Protein AF-A0A8H8IWX0-F1 (afdb_monomer_lite)

Foldseek 3Di:
DDKDWDAQVNQVVQVVVPGDLQLDHRDPDTDIADADDDDDDDPVCVVVVVVVVVVVVVVVQVVCVVVVNDQLADDQVRDDPPDPHSPSSDDVSLVVLVVVCCVPVVVCCCVPVPPDGDDSDD

Sequence (122 aa):
MAFQPISNSMIRASEAKGGNVLGLEPNQDPLIIVNYQFSWLLPLDDDKVRSTVDRLIEKSVDLARSRGKLVDYMYLNYAHTGQAVIEGYGSDQVAFLKSVKAKYDPEGVFRSLVKGGFKVPA

pLDDT: mean 94.42, std 3.16, range [78.81, 98.12]

Structure (mmCIF, N/CA/C/O backbone):
data_AF-A0A8H8IWX0-F1
#
_entry.id   AF-A0A8H8IWX0-F1
#
loop_
_atom_site.group_PDB
_atom_site.id
_atom_site.type_symbol
_atom_site.label_atom_id
_atom_site.label_alt_id
_atom_site.label_comp_id
_atom_site.label_asym_id
_atom_site.label_entity_id
_atom_site.label_seq_id
_atom_site.pdbx_PDB_ins_code
_atom_site.Cartn_x
_atom_site.Cartn_y
_atom_site.Cartn_z
_atom_site.occupancy
_atom_site.B_iso_or_equiv
_atom_site.auth_seq_id
_atom_site.auth_comp_id
_atom_site.auth_asym_id
_atom_site.auth_atom_id
_atom_site.pdbx_PDB_model_num
ATOM 1 N N . MET A 1 1 ? 16.903 -5.082 -0.274 1.00 88.81 1 MET A N 1
ATOM 2 C CA . MET A 1 1 ? 15.674 -5.481 0.448 1.00 88.81 1 MET A CA 1
ATOM 3 C C . MET A 1 1 ? 15.659 -4.770 1.786 1.00 88.81 1 MET A C 1
ATOM 5 O O . MET A 1 1 ? 16.712 -4.682 2.405 1.00 88.81 1 MET A O 1
ATOM 9 N N . ALA A 1 2 ? 14.506 -4.261 2.208 1.00 94.06 2 ALA A N 1
ATOM 10 C CA . ALA A 1 2 ? 14.320 -3.630 3.509 1.00 94.06 2 ALA A CA 1
ATOM 11 C C . ALA A 1 2 ? 13.139 -4.273 4.243 1.00 94.06 2 ALA A C 1
ATOM 13 O O . ALA A 1 2 ? 12.141 -4.632 3.618 1.00 94.06 2 ALA A O 1
ATOM 14 N N . PHE A 1 3 ? 13.265 -4.398 5.562 1.00 95.31 3 PHE A N 1
ATOM 15 C CA . PHE A 1 3 ? 12.218 -4.889 6.450 1.00 95.31 3 PHE A CA 1
ATOM 16 C C . PHE A 1 3 ? 11.792 -3.752 7.365 1.00 95.31 3 PHE A C 1
ATOM 18 O O . PHE A 1 3 ? 12.627 -3.179 8.063 1.00 95.31 3 PHE A O 1
ATOM 25 N N . GLN A 1 4 ? 10.506 -3.423 7.357 1.00 96.19 4 GLN A N 1
ATOM 26 C CA . GLN A 1 4 ? 9.963 -2.346 8.174 1.00 96.19 4 GLN A CA 1
ATOM 27 C C . GLN A 1 4 ? 8.868 -2.906 9.087 1.00 96.19 4 GLN A C 1
ATOM 29 O O . GLN A 1 4 ? 7.771 -3.203 8.606 1.00 96.19 4 GLN A O 1
ATOM 34 N N . PRO A 1 5 ? 9.151 -3.089 10.387 1.00 95.69 5 PRO A N 1
ATOM 35 C CA . PRO A 1 5 ? 8.167 -3.612 11.319 1.00 95.69 5 PRO A CA 1
ATOM 36 C C . PRO A 1 5 ? 7.073 -2.577 11.606 1.00 95.69 5 PRO A C 1
ATOM 38 O O . PRO A 1 5 ? 7.349 -1.388 11.765 1.00 95.69 5 PRO A O 1
ATOM 41 N N . ILE A 1 6 ? 5.840 -3.057 11.737 1.00 96.19 6 ILE A N 1
ATOM 42 C CA . ILE A 1 6 ? 4.714 -2.342 12.335 1.00 96.19 6 ILE A CA 1
ATOM 43 C C . ILE A 1 6 ? 4.355 -3.106 13.605 1.00 96.19 6 ILE A C 1
ATOM 45 O O . ILE A 1 6 ? 3.819 -4.216 13.560 1.00 96.19 6 ILE A O 1
ATOM 49 N N . SER A 1 7 ? 4.693 -2.532 14.757 1.00 96.69 7 SER A N 1
ATOM 50 C CA . SER A 1 7 ? 4.396 -3.163 16.038 1.00 96.69 7 SER A CA 1
ATOM 51 C C . SER A 1 7 ? 2.930 -2.968 16.424 1.00 96.69 7 SER A C 1
ATOM 53 O O . SER A 1 7 ? 2.312 -1.942 16.137 1.00 96.69 7 SER A O 1
ATOM 55 N N . ASN A 1 8 ? 2.398 -3.899 17.213 1.00 96.19 8 ASN A N 1
ATOM 56 C CA . ASN A 1 8 ? 1.073 -3.742 17.816 1.00 96.19 8 ASN A CA 1
ATOM 57 C C . ASN A 1 8 ? 0.959 -2.486 18.699 1.00 96.19 8 ASN A C 1
ATOM 59 O O . ASN A 1 8 ? -0.129 -1.942 18.863 1.00 96.19 8 ASN A O 1
ATOM 63 N N . SER A 1 9 ? 2.067 -2.003 19.276 1.00 96.56 9 SER A N 1
ATOM 64 C CA . SER A 1 9 ? 2.069 -0.743 20.028 1.00 96.56 9 SER A CA 1
ATOM 65 C C . SER A 1 9 ? 1.829 0.476 19.135 1.00 96.56 9 SER A C 1
ATOM 67 O O . SER A 1 9 ? 1.131 1.388 19.566 1.00 96.56 9 SER A O 1
ATOM 69 N N . MET A 1 10 ? 2.341 0.483 17.898 1.00 96.25 10 MET A N 1
ATOM 70 C CA . MET A 1 10 ? 2.057 1.545 16.926 1.00 96.25 10 MET A CA 1
ATOM 71 C C . MET A 1 10 ? 0.576 1.549 16.537 1.00 96.25 10 MET A C 1
ATOM 73 O O . MET A 1 10 ? -0.043 2.611 16.530 1.00 96.25 10 MET A O 1
ATOM 77 N N . ILE A 1 11 ? -0.003 0.368 16.280 1.00 96.25 11 ILE A N 1
ATOM 78 C CA . ILE A 1 11 ? -1.420 0.237 15.904 1.00 96.25 11 ILE A CA 1
ATOM 79 C C . ILE A 1 11 ? -2.324 0.714 17.049 1.00 96.25 11 ILE A C 1
ATOM 81 O O . ILE A 1 11 ? -3.134 1.616 16.847 1.00 96.25 11 ILE A O 1
ATOM 85 N N . ARG A 1 12 ? -2.105 0.221 18.277 1.00 95.94 12 ARG A N 1
ATOM 86 C CA . ARG A 1 12 ? -2.864 0.656 19.465 1.00 95.94 12 ARG A CA 1
ATOM 87 C C . ARG A 1 12 ? -2.752 2.156 19.735 1.00 95.94 12 ARG A C 1
ATOM 89 O O . ARG A 1 12 ? -3.721 2.797 20.131 1.00 95.94 12 ARG A O 1
ATOM 96 N N . ALA A 1 13 ? -1.572 2.739 19.517 1.00 96.56 13 ALA A N 1
ATOM 97 C CA . ALA A 1 13 ? -1.392 4.181 19.657 1.00 96.56 13 ALA A CA 1
ATOM 98 C C . ALA A 1 13 ? -2.195 4.976 18.609 1.00 96.56 13 ALA A C 1
ATOM 100 O O . ALA A 1 13 ? -2.627 6.089 18.905 1.00 96.56 13 ALA A O 1
ATOM 101 N N . SER A 1 14 ? -2.403 4.419 17.410 1.00 95.31 14 SER A N 1
ATOM 102 C CA . SER A 1 14 ? -3.271 5.005 16.382 1.00 95.31 14 SER A CA 1
ATOM 103 C C . SER A 1 14 ? -4.747 4.900 16.764 1.00 95.31 14 SER A C 1
ATOM 105 O O . SER A 1 14 ? -5.473 5.884 16.658 1.00 95.31 14 SER A O 1
ATOM 107 N N . GLU A 1 15 ? -5.190 3.745 17.269 1.00 93.50 15 GLU A N 1
ATOM 108 C CA . GLU A 1 15 ? -6.566 3.536 17.754 1.00 93.50 15 GLU A CA 1
ATOM 109 C C . GLU A 1 15 ? -6.953 4.562 18.819 1.00 93.50 15 GLU A C 1
ATOM 111 O O . GLU A 1 15 ? -7.970 5.242 18.685 1.00 93.50 15 GLU A O 1
ATOM 116 N N . ALA A 1 16 ? -6.079 4.779 19.807 1.00 94.50 16 ALA A N 1
ATOM 117 C CA . ALA A 1 16 ? -6.279 5.779 20.856 1.00 94.50 16 ALA A CA 1
ATOM 118 C C . ALA A 1 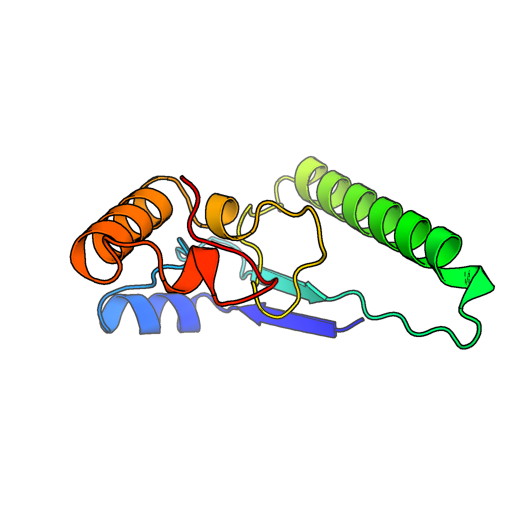16 ? -6.366 7.232 20.337 1.00 94.50 16 ALA A C 1
ATOM 120 O O . ALA A 1 16 ? -6.758 8.128 21.083 1.00 94.50 16 ALA A O 1
ATOM 121 N N . LYS A 1 17 ? -5.996 7.483 19.074 1.00 95.25 17 LYS A N 1
ATOM 122 C CA . LYS A 1 17 ? -6.001 8.800 18.418 1.00 95.25 17 LYS A CA 1
ATOM 123 C C . LYS A 1 17 ? -7.028 8.911 17.284 1.00 95.25 17 LYS A C 1
ATOM 125 O O . LYS A 1 17 ? -6.929 9.826 16.471 1.00 95.25 17 LYS A O 1
ATOM 130 N N . GLY A 1 18 ? -8.014 8.013 17.240 1.00 92.88 18 GLY A N 1
ATOM 131 C CA . GLY A 1 18 ? -9.091 8.038 16.244 1.00 92.88 18 GLY A CA 1
ATOM 132 C C . GLY A 1 18 ? -8.980 6.972 15.153 1.00 92.88 18 GLY A C 1
ATOM 133 O O . GLY A 1 18 ? -9.684 7.066 14.151 1.00 92.88 18 GLY A O 1
ATOM 134 N N . GLY A 1 19 ? -8.127 5.960 15.335 1.00 92.81 19 GLY A N 1
ATOM 135 C CA . GLY A 1 19 ? -8.012 4.825 14.417 1.00 92.81 19 GLY A CA 1
ATOM 136 C C . GLY A 1 19 ? -6.974 5.024 13.316 1.00 92.81 19 GLY A C 1
ATOM 137 O O . GLY A 1 19 ? -6.089 5.877 13.402 1.00 92.81 19 GLY A O 1
ATOM 138 N N . ASN A 1 20 ? -7.046 4.180 12.286 1.00 94.38 20 ASN A N 1
ATOM 139 C CA . ASN A 1 20 ? -6.212 4.263 11.088 1.00 94.38 20 ASN A CA 1
ATOM 140 C C . ASN A 1 20 ? -7.028 3.864 9.854 1.00 94.38 20 ASN A C 1
ATOM 142 O O . ASN A 1 20 ? -7.795 2.915 9.918 1.00 94.38 20 ASN A O 1
ATOM 146 N N . VAL A 1 21 ? -6.822 4.533 8.718 1.00 95.50 21 VAL A N 1
ATOM 147 C CA . VAL A 1 21 ? -7.510 4.217 7.445 1.00 95.50 21 VAL A CA 1
ATOM 148 C C . VAL A 1 21 ? -6.889 3.025 6.699 1.00 95.50 21 VAL A C 1
ATOM 150 O O . VAL A 1 21 ? -7.281 2.707 5.584 1.00 95.50 21 VAL A O 1
ATOM 153 N N . LEU A 1 22 ? -5.878 2.390 7.293 1.00 95.56 22 LEU A N 1
ATOM 154 C CA . LEU A 1 22 ? -5.086 1.332 6.666 1.00 95.56 22 LEU A CA 1
ATOM 155 C C . LEU A 1 22 ? -5.686 -0.064 6.898 1.00 95.56 22 LEU A C 1
ATOM 157 O O . LEU A 1 22 ? -5.180 -1.032 6.341 1.00 95.56 22 LEU A O 1
ATOM 161 N N . GLY A 1 23 ? -6.728 -0.162 7.733 1.00 93.94 23 GLY A N 1
ATOM 162 C CA . GLY A 1 23 ? -7.382 -1.428 8.088 1.00 93.94 23 GLY A CA 1
ATOM 163 C C . GLY A 1 23 ? -6.546 -2.296 9.020 1.00 93.94 23 GLY A C 1
ATOM 164 O O . GLY A 1 23 ? -6.749 -3.502 9.094 1.00 93.94 23 GLY A O 1
ATOM 165 N N . LEU A 1 24 ? -5.558 -1.699 9.690 1.00 95.00 24 LEU A N 1
ATOM 166 C CA . LEU A 1 24 ? -4.660 -2.423 10.572 1.00 95.00 24 LEU A CA 1
ATOM 167 C C . LEU A 1 24 ? -5.265 -2.538 11.964 1.00 95.00 24 LEU A C 1
ATOM 169 O O . LEU A 1 24 ? -5.582 -1.527 12.589 1.00 95.00 24 LEU A O 1
ATOM 173 N N . GLU A 1 25 ? -5.315 -3.763 12.465 1.00 93.44 25 GLU A N 1
ATOM 174 C CA . GLU A 1 25 ? -5.728 -4.092 13.824 1.00 93.44 25 GLU A CA 1
ATOM 175 C C . GLU A 1 25 ? -4.594 -4.852 14.534 1.00 93.44 25 GLU A C 1
ATOM 177 O O . GLU A 1 25 ? -3.803 -5.542 13.875 1.00 93.44 25 GLU A O 1
ATOM 182 N N . PRO A 1 26 ? -4.452 -4.733 15.867 1.00 92.25 26 PRO A N 1
ATOM 183 C CA . PRO A 1 26 ? -3.468 -5.506 16.610 1.00 92.25 26 PRO A CA 1
ATOM 184 C C . PRO A 1 26 ? -3.721 -7.010 16.450 1.00 92.25 26 PRO A C 1
ATOM 186 O O . PRO A 1 26 ? -4.824 -7.488 16.695 1.00 92.25 26 PRO A O 1
ATOM 189 N N . ASN A 1 27 ? -2.683 -7.772 16.107 1.00 88.06 27 ASN A N 1
ATOM 190 C CA . ASN A 1 27 ? -2.769 -9.226 15.932 1.00 88.06 27 ASN A CA 1
ATOM 191 C C . ASN A 1 27 ? -1.837 -9.957 16.919 1.00 88.06 27 ASN A C 1
ATOM 193 O O . ASN A 1 27 ? -1.101 -9.316 17.671 1.00 88.06 27 ASN A O 1
ATOM 197 N N . GLN A 1 28 ? -1.857 -11.292 16.953 1.00 88.31 28 GLN A N 1
ATOM 198 C CA . GLN A 1 28 ? -0.948 -12.091 17.787 1.00 88.31 28 GLN A CA 1
ATOM 199 C C . GLN A 1 28 ? 0.520 -11.781 17.466 1.00 88.31 28 GLN A C 1
ATOM 201 O O . GLN A 1 28 ? 1.311 -11.526 18.373 1.00 88.31 28 GLN A O 1
ATOM 206 N N . ASP A 1 29 ? 0.849 -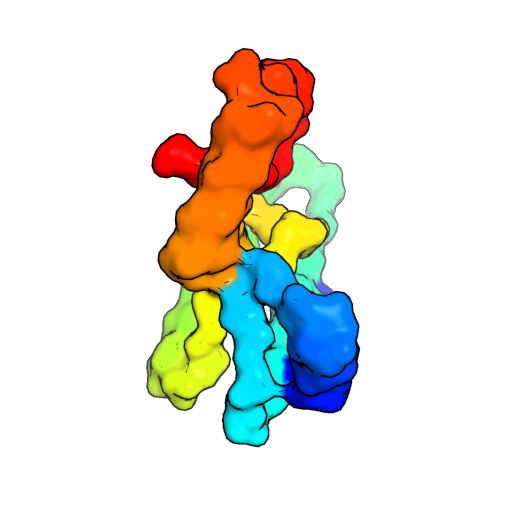11.717 16.175 1.00 91.00 29 ASP A N 1
ATOM 207 C CA . ASP A 1 29 ? 2.182 -11.376 15.683 1.00 91.00 29 ASP A CA 1
ATOM 208 C C . ASP A 1 29 ? 2.225 -9.935 15.141 1.00 91.00 29 ASP A C 1
ATOM 210 O O . ASP A 1 29 ? 1.244 -9.474 14.548 1.00 91.00 29 ASP A O 1
ATOM 214 N N . PRO A 1 30 ? 3.350 -9.209 15.298 1.00 93.94 30 PRO A N 1
ATOM 215 C CA . PRO A 1 30 ? 3.550 -7.929 14.625 1.00 93.94 30 PRO A CA 1
ATOM 216 C C . PRO A 1 30 ? 3.678 -8.115 13.106 1.00 93.94 30 PRO A C 1
ATOM 218 O O . PRO A 1 30 ? 4.088 -9.171 12.622 1.00 93.94 30 PRO A O 1
ATOM 221 N N . LEU A 1 31 ? 3.397 -7.054 12.349 1.00 95.44 31 LEU A N 1
ATOM 222 C CA . LEU A 1 31 ? 3.548 -7.066 10.895 1.00 95.44 31 LEU A CA 1
ATOM 223 C C . LEU A 1 31 ? 4.946 -6.607 10.488 1.00 95.44 31 LEU A C 1
ATOM 225 O O . LEU A 1 31 ? 5.576 -5.792 11.165 1.00 95.44 31 LEU A O 1
ATOM 229 N N . ILE A 1 32 ? 5.416 -7.086 9.341 1.00 95.50 32 ILE A N 1
ATOM 230 C CA . ILE A 1 32 ? 6.640 -6.601 8.706 1.00 95.50 32 ILE A CA 1
ATOM 231 C C . ILE A 1 32 ? 6.327 -6.315 7.244 1.00 95.50 32 ILE A C 1
ATOM 233 O O . ILE A 1 32 ? 5.961 -7.214 6.492 1.00 95.5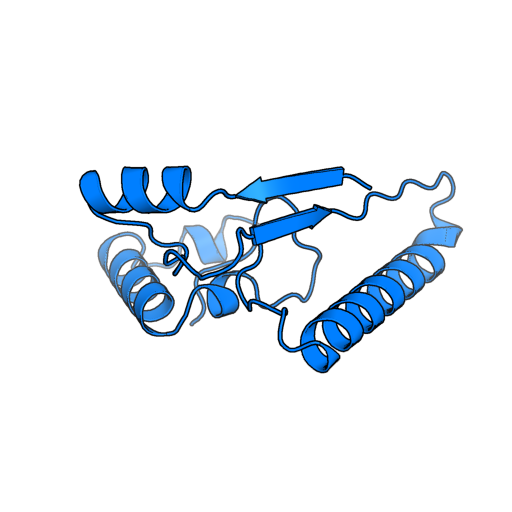0 32 ILE A O 1
ATOM 237 N N . ILE A 1 33 ? 6.519 -5.065 6.829 1.00 95.69 33 ILE A N 1
ATOM 238 C CA . ILE A 1 33 ? 6.540 -4.713 5.413 1.00 95.69 33 ILE A CA 1
ATOM 239 C C . ILE A 1 33 ? 7.874 -5.192 4.841 1.00 95.69 33 ILE A C 1
ATOM 241 O O . ILE A 1 33 ? 8.942 -4.801 5.325 1.00 95.69 33 ILE A O 1
ATOM 245 N N . VAL A 1 34 ? 7.812 -6.010 3.793 1.00 95.75 34 VAL A N 1
ATOM 246 C CA . VAL A 1 34 ? 8.984 -6.458 3.036 1.00 95.75 34 VAL A CA 1
ATOM 247 C C . VAL A 1 34 ? 9.059 -5.655 1.744 1.00 95.75 34 VAL A C 1
ATOM 249 O O . VAL A 1 34 ? 8.192 -5.767 0.883 1.00 95.75 34 VAL A O 1
ATOM 252 N N . ASN A 1 35 ? 10.095 -4.831 1.611 1.00 95.25 35 ASN A N 1
ATOM 253 C CA . ASN A 1 35 ? 10.336 -4.030 0.416 1.00 95.25 35 ASN A CA 1
ATOM 254 C C . ASN A 1 35 ? 11.491 -4.629 -0.397 1.00 95.25 35 ASN A C 1
ATOM 256 O O . ASN A 1 35 ? 12.654 -4.617 0.035 1.00 95.25 35 ASN A O 1
ATOM 260 N N . TYR A 1 36 ? 11.177 -5.132 -1.589 1.00 93.62 36 TYR A N 1
ATOM 261 C CA . TYR A 1 36 ? 12.174 -5.587 -2.547 1.00 93.62 36 TYR A CA 1
ATOM 262 C C . TYR A 1 36 ? 12.620 -4.426 -3.436 1.00 93.62 36 TYR A C 1
ATOM 264 O O . TYR A 1 36 ? 11.845 -3.873 -4.206 1.00 93.62 36 TYR A O 1
ATOM 272 N N . GLN A 1 37 ? 13.898 -4.072 -3.327 1.00 91.38 37 GLN A N 1
ATOM 273 C CA . GLN A 1 37 ? 14.499 -2.963 -4.062 1.00 91.38 37 GLN A CA 1
ATOM 274 C C . GLN A 1 37 ? 15.478 -3.525 -5.082 1.00 91.38 37 GLN A C 1
ATOM 276 O O . GLN A 1 37 ? 16.335 -4.336 -4.720 1.00 91.38 37 GLN A O 1
ATOM 281 N N . PHE A 1 38 ? 15.354 -3.067 -6.324 1.00 91.56 38 PHE A N 1
ATOM 282 C CA . PHE A 1 38 ? 16.192 -3.479 -7.441 1.00 91.56 38 PHE A CA 1
ATOM 283 C C . PHE A 1 38 ? 16.626 -2.255 -8.228 1.00 91.56 38 PHE A C 1
ATOM 285 O O . PHE A 1 38 ? 15.859 -1.310 -8.400 1.00 91.56 38 PHE A O 1
ATOM 292 N N . SER A 1 39 ? 17.852 -2.301 -8.726 1.00 94.12 39 SER A N 1
ATOM 293 C CA . SER A 1 39 ? 18.386 -1.341 -9.678 1.00 94.12 39 SER A CA 1
ATOM 294 C C . SER A 1 39 ? 19.138 -2.103 -10.760 1.00 94.12 39 SER A C 1
ATOM 296 O O . SER A 1 39 ? 19.729 -3.155 -10.509 1.00 94.12 39 SER A O 1
ATOM 298 N N . TRP A 1 40 ? 19.077 -1.589 -11.980 1.00 96.44 40 TRP A N 1
ATOM 299 C CA . TRP A 1 40 ? 19.787 -2.126 -13.131 1.00 96.44 40 TRP A CA 1
ATOM 300 C C . TRP A 1 40 ? 20.213 -0.969 -14.031 1.00 96.44 40 TRP A C 1
ATOM 302 O O . TRP A 1 40 ? 19.650 0.123 -13.963 1.00 96.44 40 TRP A O 1
ATOM 312 N N . LEU A 1 41 ? 21.266 -1.192 -14.815 1.00 97.88 41 LEU A N 1
ATOM 313 C CA . LEU A 1 41 ? 21.920 -0.126 -15.573 1.00 97.88 41 LEU A CA 1
ATOM 314 C C . LEU A 1 41 ? 21.328 0.054 -16.972 1.00 97.88 41 LEU A C 1
ATOM 316 O O . LEU A 1 41 ? 21.220 1.177 -17.457 1.00 97.88 41 LEU A O 1
ATOM 320 N N . LEU A 1 42 ? 21.003 -1.051 -17.643 1.00 97.94 42 LEU A N 1
ATOM 321 C CA . LEU A 1 42 ? 20.661 -1.046 -19.059 1.00 97.94 42 LEU A CA 1
ATOM 322 C C . LEU A 1 42 ? 19.141 -1.070 -19.243 1.00 97.94 42 LEU A C 1
ATOM 324 O O . LEU A 1 42 ? 18.509 -2.019 -18.787 1.00 97.94 42 LEU A O 1
ATOM 328 N N . PRO A 1 43 ? 18.547 -0.122 -19.989 1.00 97.06 43 PRO A N 1
ATOM 329 C CA . PRO A 1 43 ? 17.113 -0.152 -20.293 1.00 97.06 43 PRO A CA 1
ATOM 330 C C . PRO A 1 43 ? 16.654 -1.437 -20.998 1.00 97.06 43 PRO A C 1
ATOM 332 O O . PRO A 1 43 ? 15.495 -1.821 -20.904 1.00 97.06 43 PRO A O 1
ATOM 335 N N . LEU A 1 44 ? 17.566 -2.131 -21.691 1.00 97.81 44 LEU A N 1
ATOM 336 C CA . LEU A 1 44 ? 17.285 -3.414 -22.343 1.00 97.81 44 LEU A CA 1
ATOM 337 C C . LEU A 1 44 ? 16.897 -4.523 -21.343 1.00 97.81 44 LEU A C 1
ATOM 339 O O . LEU A 1 44 ? 16.263 -5.500 -21.731 1.00 97.81 44 LEU A O 1
ATOM 343 N N . ASP A 1 45 ? 17.255 -4.375 -20.065 1.00 97.94 45 ASP A N 1
ATOM 344 C CA . ASP A 1 45 ? 16.939 -5.348 -19.017 1.00 97.94 45 ASP A CA 1
ATOM 345 C C . ASP A 1 45 ? 15.589 -5.088 -18.327 1.00 97.94 45 ASP A C 1
ATOM 347 O O . ASP A 1 45 ? 15.178 -5.899 -17.496 1.00 97.94 45 ASP A O 1
ATOM 351 N N . ASP A 1 46 ? 14.880 -4.007 -18.669 1.00 95.44 46 ASP A N 1
ATOM 352 C CA . ASP A 1 46 ? 13.633 -3.579 -18.020 1.00 95.44 46 ASP A CA 1
ATOM 353 C C . ASP A 1 46 ? 12.624 -4.723 -17.837 1.00 95.44 46 ASP A C 1
ATOM 355 O O . ASP A 1 46 ? 12.195 -5.013 -16.717 1.00 95.44 46 ASP A O 1
ATOM 359 N N . ASP A 1 47 ? 12.271 -5.411 -18.922 1.00 96.25 47 ASP A N 1
ATOM 360 C CA . ASP A 1 47 ? 11.253 -6.468 -18.897 1.00 96.25 47 ASP A CA 1
ATOM 361 C C . ASP A 1 47 ? 11.732 -7.707 -18.136 1.00 96.25 47 ASP A C 1
ATOM 363 O O . ASP A 1 47 ? 10.974 -8.356 -17.404 1.00 96.25 47 ASP A O 1
ATOM 367 N N . LYS A 1 48 ? 13.026 -8.023 -18.252 1.00 96.94 48 LYS A N 1
ATOM 368 C CA . LYS A 1 48 ? 13.644 -9.138 -17.533 1.00 96.94 48 LYS A CA 1
ATOM 369 C C . LYS A 1 48 ? 13.658 -8.879 -16.031 1.00 96.94 48 LYS A C 1
ATOM 371 O O . LYS A 1 48 ? 13.377 -9.795 -15.253 1.00 96.94 48 LYS A O 1
ATOM 376 N N . VAL A 1 49 ? 13.986 -7.659 -15.611 1.00 96.06 49 VAL A N 1
ATOM 377 C CA . VAL A 1 49 ? 13.997 -7.302 -14.194 1.00 96.06 49 VAL A CA 1
ATOM 378 C C . VAL A 1 49 ? 12.571 -7.269 -13.660 1.00 96.06 49 VAL A C 1
ATOM 380 O O . VAL A 1 49 ? 12.305 -8.001 -12.711 1.00 96.06 49 VAL A O 1
ATOM 383 N N . ARG A 1 50 ? 11.638 -6.545 -14.297 1.00 93.06 50 ARG A N 1
ATOM 384 C CA . ARG A 1 50 ? 10.225 -6.475 -13.865 1.00 93.06 50 ARG A CA 1
ATOM 385 C C . ARG A 1 50 ? 9.604 -7.864 -13.690 1.00 93.06 50 ARG A C 1
ATOM 387 O O . ARG A 1 50 ? 9.189 -8.206 -12.589 1.00 93.06 50 ARG A O 1
ATOM 394 N N . SER A 1 51 ? 9.694 -8.728 -14.705 1.00 95.00 51 SER A N 1
ATOM 395 C CA . SER A 1 51 ? 9.164 -10.103 -14.623 1.00 95.00 51 SER A CA 1
ATOM 396 C C . SER A 1 51 ? 9.844 -10.971 -13.554 1.00 95.00 51 SER A C 1
ATOM 398 O O . SER A 1 51 ? 9.271 -11.935 -13.044 1.00 95.00 51 SER A O 1
ATOM 400 N N . THR A 1 52 ? 11.093 -10.674 -13.194 1.00 95.25 52 THR A N 1
ATOM 401 C CA . THR A 1 52 ? 11.783 -11.365 -12.097 1.00 95.25 52 THR A CA 1
ATOM 402 C C . THR A 1 52 ? 11.302 -10.870 -10.738 1.00 95.25 52 THR A C 1
ATOM 404 O O . THR A 1 52 ? 11.099 -11.690 -9.842 1.00 95.25 52 THR A O 1
ATOM 407 N N . VAL A 1 53 ? 11.074 -9.563 -10.598 1.00 93.56 53 VAL A N 1
ATOM 408 C CA . VAL A 1 53 ? 10.501 -8.960 -9.391 1.00 93.56 53 VAL A CA 1
ATOM 409 C C . VAL A 1 53 ? 9.079 -9.461 -9.155 1.00 93.56 53 VAL A C 1
ATOM 411 O O . VAL A 1 53 ? 8.787 -9.899 -8.045 1.00 93.56 53 VAL A O 1
ATOM 414 N N . ASP A 1 54 ? 8.240 -9.499 -10.189 1.00 92.94 54 ASP A N 1
ATOM 415 C CA . ASP A 1 54 ? 6.859 -9.983 -10.085 1.00 92.94 54 ASP A CA 1
ATOM 416 C C . ASP A 1 54 ? 6.812 -11.428 -9.575 1.00 92.94 54 ASP A C 1
ATOM 418 O O . ASP A 1 54 ? 6.142 -11.721 -8.585 1.00 92.94 54 ASP A O 1
ATOM 422 N N . ARG A 1 55 ? 7.623 -12.319 -10.162 1.00 95.69 55 ARG A N 1
ATOM 423 C CA . ARG A 1 55 ? 7.734 -13.720 -9.715 1.00 95.69 55 ARG A CA 1
ATOM 424 C C . ARG A 1 55 ? 8.255 -13.850 -8.286 1.00 95.69 55 ARG A C 1
ATOM 426 O O . ARG A 1 55 ? 7.884 -14.786 -7.579 1.00 95.69 55 ARG A O 1
ATOM 433 N N . LEU A 1 56 ? 9.156 -12.966 -7.856 1.00 94.94 56 LEU A N 1
ATOM 434 C CA . LEU A 1 56 ? 9.646 -12.969 -6.479 1.00 94.94 56 LEU A CA 1
ATOM 435 C C . LEU A 1 56 ? 8.539 -12.558 -5.503 1.00 94.94 56 LEU A C 1
ATOM 437 O O . LEU A 1 56 ? 8.379 -13.208 -4.468 1.00 94.94 56 LEU A O 1
ATOM 441 N N . ILE A 1 57 ? 7.788 -11.502 -5.827 1.00 93.19 57 ILE A N 1
ATOM 442 C CA . ILE A 1 57 ? 6.663 -11.025 -5.018 1.00 93.19 57 ILE A CA 1
ATOM 443 C C . ILE A 1 57 ? 5.597 -12.118 -4.924 1.00 93.19 57 ILE A C 1
ATOM 445 O O . ILE A 1 57 ? 5.210 -12.472 -3.814 1.00 93.19 57 ILE A O 1
ATOM 449 N N . GLU A 1 58 ? 5.199 -12.711 -6.051 1.00 94.62 58 GLU A N 1
ATOM 450 C CA . GLU A 1 58 ? 4.221 -13.804 -6.113 1.00 94.62 58 GLU A CA 1
ATOM 451 C C . GLU A 1 58 ? 4.627 -14.976 -5.209 1.00 94.62 58 GLU A C 1
ATOM 453 O O . GLU A 1 58 ? 3.896 -15.341 -4.289 1.00 94.62 58 GLU A O 1
ATOM 458 N N . LYS A 1 59 ? 5.857 -15.486 -5.367 1.00 97.06 59 LYS A N 1
ATOM 459 C CA . LYS A 1 59 ? 6.374 -16.575 -4.524 1.00 97.06 59 LYS A CA 1
ATOM 460 C C . LYS A 1 59 ? 6.415 -16.216 -3.042 1.00 97.06 59 LYS A C 1
ATOM 462 O O . LYS A 1 59 ? 6.215 -17.086 -2.199 1.00 97.06 59 LYS A O 1
ATOM 467 N N . SER A 1 60 ? 6.700 -14.961 -2.711 1.00 95.19 60 SER A N 1
ATOM 468 C CA . SER A 1 60 ? 6.763 -14.500 -1.321 1.00 95.19 60 SER A CA 1
ATOM 469 C C . SER A 1 60 ? 5.367 -14.410 -0.702 1.00 95.19 60 SER A C 1
ATOM 471 O O . SER A 1 60 ? 5.178 -14.834 0.439 1.00 95.19 60 SER A O 1
ATOM 473 N N . VAL A 1 61 ? 4.384 -13.935 -1.471 1.00 94.25 61 VAL A N 1
ATOM 474 C CA . VAL A 1 61 ? 2.966 -13.899 -1.088 1.00 94.25 61 VAL A CA 1
ATOM 475 C C . VAL A 1 61 ? 2.423 -15.313 -0.892 1.00 94.25 61 VAL A C 1
ATOM 477 O O . VAL A 1 61 ? 1.833 -15.595 0.151 1.00 94.25 61 VAL A O 1
ATOM 480 N N . ASP A 1 62 ? 2.677 -16.230 -1.824 1.00 97.69 62 ASP A N 1
ATOM 481 C CA . ASP A 1 62 ? 2.249 -17.631 -1.715 1.00 97.69 62 ASP A CA 1
ATOM 482 C C . ASP A 1 62 ? 2.883 -18.333 -0.514 1.00 97.69 62 ASP A C 1
ATOM 484 O O . ASP A 1 62 ? 2.236 -19.094 0.213 1.00 97.69 62 ASP A O 1
ATOM 488 N N . LEU A 1 63 ? 4.153 -18.037 -0.249 1.00 97.56 63 LEU A N 1
ATOM 489 C CA . LEU A 1 63 ? 4.857 -18.571 0.902 1.00 97.56 63 LEU A CA 1
ATOM 490 C C . LEU A 1 63 ? 4.290 -18.034 2.226 1.00 97.56 63 LEU A C 1
ATOM 492 O O . LEU A 1 63 ? 4.133 -18.798 3.178 1.00 97.56 63 LEU A O 1
ATOM 496 N N . ALA A 1 64 ? 3.958 -16.745 2.304 1.00 95.88 64 ALA A N 1
ATOM 497 C CA . ALA A 1 64 ? 3.303 -16.171 3.477 1.00 95.88 64 ALA A CA 1
ATOM 498 C C . ALA A 1 64 ? 1.889 -16.745 3.667 1.00 95.88 64 ALA A C 1
ATOM 500 O O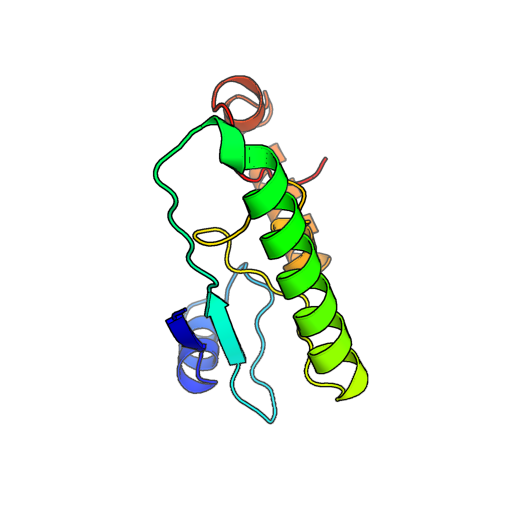 . ALA A 1 64 ? 1.507 -17.096 4.788 1.00 95.88 64 ALA A O 1
ATOM 501 N N . ARG A 1 65 ? 1.136 -16.912 2.570 1.00 97.19 65 ARG A N 1
ATOM 502 C CA . ARG A 1 65 ? -0.218 -17.480 2.569 1.00 97.19 65 ARG A CA 1
ATOM 503 C C . ARG A 1 65 ? -0.220 -18.931 3.032 1.00 97.19 65 ARG A C 1
ATOM 505 O O . ARG A 1 65 ? -0.988 -19.276 3.921 1.00 97.19 65 ARG A O 1
ATOM 512 N N . SER A 1 66 ? 0.678 -19.762 2.500 1.00 98.12 66 SER A N 1
ATOM 513 C CA . SER A 1 66 ? 0.794 -21.180 2.886 1.00 98.12 66 SER A CA 1
ATOM 514 C C . SER A 1 66 ? 1.172 -21.382 4.356 1.00 98.12 66 SER A C 1
ATOM 516 O O . SER A 1 66 ? 0.915 -22.444 4.917 1.00 98.12 66 SER A O 1
ATOM 518 N N . ARG A 1 67 ? 1.736 -20.357 5.007 1.00 96.75 67 ARG A N 1
ATOM 519 C CA . ARG A 1 67 ? 2.017 -20.349 6.450 1.00 96.75 67 ARG A CA 1
ATOM 520 C C . ARG A 1 67 ? 0.936 -19.680 7.298 1.00 96.75 67 ARG A C 1
ATOM 522 O O . ARG A 1 67 ? 1.112 -19.587 8.510 1.00 96.75 67 ARG A O 1
ATOM 529 N N . GLY A 1 68 ? -0.146 -19.190 6.692 1.00 95.50 68 GLY A N 1
ATOM 530 C CA . GLY A 1 68 ? -1.194 -18.448 7.398 1.00 95.50 68 GLY A CA 1
ATOM 531 C C . GLY A 1 68 ? -0.694 -17.139 8.018 1.00 95.50 68 GLY A C 1
ATOM 532 O O . GLY A 1 68 ? -1.178 -16.738 9.071 1.00 95.50 68 GLY A O 1
ATOM 533 N N . LYS A 1 69 ? 0.322 -16.508 7.410 1.00 94.81 69 LYS A N 1
ATOM 534 C CA . LYS A 1 69 ? 0.944 -15.257 7.886 1.00 94.81 69 LYS A CA 1
ATOM 535 C C . LYS A 1 69 ? 0.798 -14.091 6.906 1.00 94.81 69 LYS A C 1
ATOM 537 O O . LYS A 1 69 ? 1.325 -13.015 7.168 1.00 94.81 69 LYS A O 1
ATOM 542 N N . LEU A 1 70 ? 0.134 -14.302 5.769 1.00 94.25 70 LEU A N 1
ATOM 543 C CA . LEU A 1 70 ? -0.149 -13.226 4.824 1.00 94.25 70 LEU A CA 1
ATOM 544 C C . LEU A 1 70 ? -1.195 -12.278 5.418 1.00 94.25 70 LEU A C 1
ATOM 546 O O . LEU A 1 70 ? -2.210 -12.728 5.943 1.00 94.25 70 LEU A O 1
ATOM 550 N N . VAL A 1 71 ? -0.941 -10.980 5.289 1.00 93.75 71 VAL A N 1
ATOM 551 C CA . VAL A 1 71 ? -1.901 -9.910 5.565 1.00 93.75 71 VAL A CA 1
ATOM 552 C C . VAL A 1 71 ? -2.065 -9.109 4.282 1.00 93.75 71 VAL A C 1
ATOM 554 O O . VAL A 1 71 ? -1.069 -8.814 3.624 1.00 93.75 71 VAL A O 1
ATOM 557 N N . ASP A 1 72 ? -3.308 -8.784 3.928 1.00 92.69 72 ASP A N 1
ATOM 558 C CA . ASP A 1 72 ? -3.644 -8.161 2.638 1.00 92.69 72 ASP A CA 1
ATOM 559 C C . ASP A 1 72 ? -3.182 -6.698 2.532 1.00 92.69 72 ASP A C 1
ATOM 561 O O . ASP A 1 72 ? -3.045 -6.162 1.433 1.00 92.69 72 ASP A O 1
ATOM 565 N N . TYR A 1 73 ? -2.892 -6.056 3.668 1.00 94.81 73 TYR A N 1
ATOM 566 C CA . TYR A 1 73 ? -2.389 -4.688 3.713 1.00 94.81 73 TYR A CA 1
ATOM 567 C C . TYR A 1 73 ? -1.076 -4.527 2.937 1.00 94.81 73 TYR A C 1
ATOM 569 O O . TYR A 1 73 ? -0.079 -5.211 3.184 1.00 94.81 73 TYR A O 1
ATOM 577 N N . MET A 1 74 ? -1.043 -3.518 2.066 1.00 94.50 74 MET A N 1
ATOM 578 C CA . MET A 1 74 ? 0.126 -3.152 1.276 1.00 94.50 74 MET A CA 1
ATOM 579 C C . MET A 1 74 ? 0.499 -1.693 1.486 1.00 94.50 74 MET A C 1
ATOM 581 O O . MET A 1 74 ? -0.326 -0.790 1.376 1.00 94.50 74 MET A O 1
ATOM 585 N N . TYR A 1 75 ? 1.778 -1.436 1.754 1.00 94.69 75 TYR A N 1
ATOM 586 C CA . TYR A 1 75 ? 2.237 -0.077 1.994 1.00 94.69 75 TYR A CA 1
ATOM 587 C C . TYR A 1 75 ? 2.388 0.698 0.682 1.00 94.69 75 TYR A C 1
ATOM 589 O O . TYR A 1 75 ? 3.331 0.481 -0.080 1.00 94.69 75 TYR A O 1
ATOM 597 N N . LEU A 1 76 ? 1.467 1.637 0.454 1.00 94.94 76 LEU A N 1
ATOM 598 C CA . LEU A 1 76 ? 1.331 2.408 -0.786 1.00 94.94 76 LEU A CA 1
ATOM 599 C C . LEU A 1 76 ? 2.635 3.035 -1.288 1.00 94.94 76 LEU A C 1
ATOM 601 O O . LEU A 1 76 ? 2.887 3.031 -2.490 1.00 94.94 76 LEU A O 1
ATOM 605 N N . ASN A 1 77 ? 3.485 3.523 -0.382 1.00 92.31 77 ASN A N 1
ATOM 606 C CA . ASN A 1 77 ? 4.735 4.192 -0.747 1.00 92.31 77 ASN A CA 1
ATOM 607 C C . ASN A 1 77 ? 5.789 3.255 -1.365 1.00 92.31 77 ASN A C 1
ATOM 609 O O . ASN A 1 77 ? 6.718 3.748 -1.999 1.00 92.31 77 ASN A O 1
ATOM 613 N N . TYR A 1 78 ? 5.668 1.933 -1.191 1.00 93.19 78 TYR A N 1
ATOM 614 C CA . TYR A 1 78 ? 6.593 0.935 -1.754 1.00 93.19 78 TYR A CA 1
ATOM 615 C C . TYR A 1 78 ? 5.930 -0.010 -2.762 1.00 93.19 78 TYR A C 1
ATOM 617 O O . TYR A 1 78 ? 6.560 -0.970 -3.202 1.00 93.19 78 TYR A O 1
ATOM 625 N N . ALA A 1 79 ? 4.666 0.219 -3.109 1.00 92.31 79 ALA A N 1
ATOM 626 C CA . ALA A 1 79 ? 3.937 -0.686 -3.979 1.00 92.31 79 ALA A CA 1
ATOM 627 C C . ALA A 1 79 ? 4.369 -0.566 -5.452 1.00 92.31 79 ALA A C 1
ATOM 629 O O . ALA A 1 79 ? 4.689 0.515 -5.953 1.00 92.31 79 ALA A O 1
ATOM 630 N N . HIS A 1 80 ? 4.359 -1.704 -6.144 1.00 88.31 80 HIS A N 1
ATOM 631 C CA . HIS A 1 80 ? 4.663 -1.834 -7.563 1.00 88.31 80 HIS A CA 1
ATOM 632 C C . HIS A 1 80 ? 3.400 -1.709 -8.429 1.00 88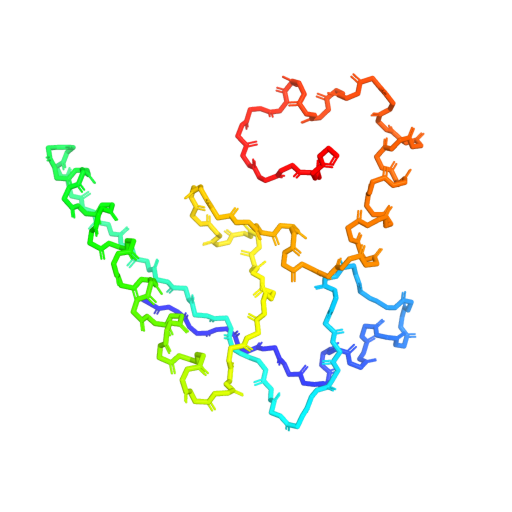.31 80 HIS A C 1
ATOM 634 O O . HIS A 1 80 ? 2.273 -1.892 -7.965 1.00 88.31 80 HIS A O 1
ATOM 640 N N . THR A 1 81 ? 3.575 -1.387 -9.710 1.00 84.75 81 THR A N 1
ATOM 641 C CA . THR A 1 81 ? 2.468 -1.259 -10.666 1.00 84.75 81 THR A CA 1
ATOM 642 C C . THR A 1 81 ? 1.651 -2.553 -10.750 1.00 84.75 81 THR A C 1
ATOM 644 O O . THR A 1 81 ? 2.198 -3.645 -10.663 1.00 84.75 81 THR A O 1
ATOM 647 N N . GLY A 1 82 ? 0.331 -2.431 -10.916 1.00 83.31 82 GLY A N 1
ATOM 648 C CA . GLY A 1 82 ? -0.577 -3.578 -11.058 1.00 83.31 82 GLY A CA 1
ATOM 649 C C . GLY A 1 82 ? -1.053 -4.193 -9.740 1.00 83.31 82 GLY A C 1
ATOM 650 O O . GLY A 1 82 ? -1.892 -5.087 -9.755 1.00 83.31 82 GLY A O 1
ATOM 651 N N . GLN A 1 83 ? -0.570 -3.703 -8.600 1.00 88.56 83 GLN A N 1
ATOM 652 C CA . GLN A 1 83 ? -0.995 -4.191 -7.297 1.00 88.56 83 GLN A CA 1
ATOM 653 C C . GLN A 1 83 ? -2.287 -3.526 -6.784 1.00 88.56 83 GLN A C 1
ATOM 655 O O . GLN A 1 83 ? -2.484 -2.321 -6.941 1.00 88.56 83 GLN A O 1
ATOM 660 N N . ALA A 1 84 ? -3.132 -4.304 -6.102 1.00 90.44 84 ALA A N 1
ATOM 661 C CA . ALA A 1 84 ? -4.388 -3.853 -5.495 1.00 90.44 84 ALA A CA 1
ATOM 662 C C . ALA A 1 84 ? -4.155 -3.260 -4.089 1.00 90.44 84 ALA A C 1
ATOM 664 O O . ALA A 1 84 ? -4.495 -3.855 -3.069 1.00 90.44 84 ALA A O 1
ATOM 665 N N . VAL A 1 85 ? -3.477 -2.110 -4.033 1.00 95.31 85 VAL A N 1
ATOM 666 C CA . VAL A 1 85 ? -2.967 -1.527 -2.779 1.00 95.31 85 VAL A CA 1
ATOM 667 C C . VAL A 1 85 ? -4.078 -1.068 -1.841 1.00 95.31 85 VAL A C 1
ATOM 669 O O . VAL A 1 85 ? -4.090 -1.458 -0.678 1.00 95.31 85 VAL A O 1
ATOM 672 N N . ILE A 1 86 ? -4.978 -0.203 -2.321 1.00 96.50 86 ILE A N 1
ATOM 673 C CA . ILE A 1 86 ? -6.009 0.407 -1.466 1.00 96.50 86 ILE A CA 1
ATOM 674 C C . ILE A 1 86 ? -7.095 -0.621 -1.151 1.00 96.50 86 ILE A C 1
ATOM 676 O O . ILE A 1 86 ? -7.654 -0.613 -0.062 1.00 96.50 86 ILE A O 1
ATOM 680 N N . GLU A 1 87 ? -7.357 -1.539 -2.077 1.00 95.19 87 GLU A N 1
ATOM 681 C CA . GLU A 1 87 ? -8.241 -2.684 -1.886 1.00 95.19 87 GLU A CA 1
ATOM 682 C C . GLU A 1 87 ? -7.793 -3.570 -0.712 1.00 95.19 87 GLU A C 1
ATOM 684 O O . GLU A 1 87 ? -8.638 -4.087 0.017 1.00 95.19 87 GLU A O 1
ATOM 689 N N . GLY A 1 88 ? -6.480 -3.680 -0.477 1.00 95.06 88 GLY A N 1
ATOM 690 C CA . GLY A 1 88 ? -5.902 -4.401 0.659 1.00 95.06 88 GLY A CA 1
ATOM 691 C C . GLY A 1 88 ? -6.130 -3.750 2.030 1.00 95.06 88 GLY A C 1
ATOM 692 O O . GLY A 1 88 ? -5.778 -4.346 3.043 1.00 95.06 88 GLY A O 1
ATOM 693 N N . TYR A 1 89 ? -6.716 -2.546 2.105 1.00 96.81 89 TYR A N 1
ATOM 694 C CA . TYR A 1 89 ? -7.025 -1.880 3.385 1.00 96.81 89 TYR A CA 1
ATOM 695 C C . TYR A 1 89 ? -8.313 -2.410 4.036 1.00 96.81 89 TYR A C 1
ATOM 697 O O . TYR A 1 89 ? -8.685 -1.966 5.120 1.00 96.81 89 TYR A O 1
ATOM 705 N N . GLY A 1 90 ? -9.017 -3.336 3.380 1.00 95.62 90 GLY A N 1
ATOM 706 C CA . GLY A 1 90 ? -10.286 -3.884 3.852 1.00 95.62 90 GLY A CA 1
ATOM 707 C C . GLY A 1 90 ? -11.503 -3.095 3.363 1.00 95.62 90 GLY A C 1
ATOM 708 O O . GLY A 1 90 ? -11.436 -1.900 3.064 1.00 95.62 90 GLY A O 1
ATOM 709 N N . SER A 1 91 ? -12.642 -3.786 3.271 1.00 96.06 91 SER A N 1
ATOM 710 C CA . SER A 1 91 ? -13.881 -3.262 2.674 1.00 96.06 91 SER A CA 1
ATOM 711 C C . SER A 1 91 ? -14.353 -1.962 3.311 1.00 96.06 91 SER A C 1
ATOM 713 O O . SER A 1 91 ? -14.753 -1.039 2.600 1.00 96.06 91 SER A O 1
ATOM 715 N N . ASP A 1 92 ? -14.272 -1.876 4.635 1.00 96.00 92 ASP A N 1
ATOM 716 C CA . ASP A 1 92 ? -14.822 -0.761 5.401 1.00 96.00 92 ASP A CA 1
ATOM 717 C C . ASP A 1 92 ? -13.995 0.506 5.176 1.00 96.00 92 ASP A C 1
ATOM 719 O O . ASP A 1 92 ? -14.544 1.581 4.922 1.00 96.00 92 ASP A O 1
ATOM 723 N N . GLN A 1 93 ? -12.668 0.362 5.129 1.00 97.19 93 GLN A N 1
ATOM 724 C CA . GLN A 1 93 ? -11.766 1.478 4.857 1.00 97.19 93 GLN A CA 1
ATOM 725 C C . GLN A 1 93 ? -11.840 1.927 3.405 1.00 97.19 93 GLN A C 1
ATOM 727 O O . GLN A 1 93 ? -11.837 3.127 3.129 1.00 97.19 93 GLN A O 1
ATOM 732 N N . VAL A 1 94 ? -11.992 0.990 2.469 1.00 97.62 94 VAL A N 1
ATOM 733 C CA . VAL A 1 94 ? -12.241 1.318 1.061 1.00 97.62 94 VAL A CA 1
ATOM 734 C C . VAL A 1 94 ? -13.568 2.066 0.906 1.00 97.62 94 VAL A C 1
ATOM 736 O O . VAL A 1 94 ? -13.616 3.078 0.204 1.00 97.62 94 VAL A O 1
ATOM 739 N N . ALA A 1 95 ? -14.638 1.628 1.574 1.00 97.81 95 ALA A N 1
ATOM 740 C CA . ALA A 1 95 ? -15.933 2.307 1.552 1.00 97.81 95 ALA A CA 1
ATOM 741 C C . ALA A 1 95 ? -15.844 3.717 2.157 1.00 97.81 95 ALA A C 1
ATOM 743 O O . ALA A 1 95 ? -16.348 4.682 1.571 1.00 97.81 95 ALA A O 1
ATOM 744 N N . PHE A 1 96 ? -15.132 3.865 3.276 1.00 97.44 96 PHE A N 1
ATOM 745 C CA . PHE A 1 96 ? -14.858 5.166 3.874 1.00 97.44 96 PHE A CA 1
ATOM 746 C C . PHE A 1 96 ? -14.098 6.082 2.904 1.00 97.44 96 PHE A C 1
ATOM 748 O O . PHE A 1 96 ? -14.553 7.195 2.635 1.00 97.44 96 PHE A O 1
ATOM 755 N N . LEU A 1 97 ? -13.003 5.614 2.298 1.00 97.69 97 LEU A N 1
ATOM 756 C CA . LEU A 1 97 ? -12.228 6.381 1.315 1.00 97.69 97 LEU A CA 1
ATOM 757 C C . LEU A 1 97 ? -13.066 6.789 0.096 1.00 97.69 97 LEU A C 1
ATOM 759 O O . LEU A 1 97 ? -12.935 7.916 -0.388 1.00 97.69 97 LEU A O 1
ATOM 763 N N . LYS A 1 98 ? -13.962 5.916 -0.378 1.00 97.50 98 LYS A N 1
ATOM 764 C CA . LYS A 1 98 ? -14.924 6.243 -1.441 1.00 97.50 98 LYS A CA 1
ATOM 765 C C . LYS A 1 98 ? -15.869 7.367 -1.020 1.00 97.50 98 LYS A C 1
ATOM 767 O O . LYS A 1 98 ? -16.080 8.293 -1.802 1.00 97.50 98 LYS A O 1
ATOM 772 N N . SER A 1 99 ? -16.383 7.335 0.211 1.00 97.94 99 SER A N 1
ATOM 773 C CA . SER A 1 99 ? -17.249 8.401 0.738 1.00 97.94 99 SER A CA 1
ATOM 774 C C . SER A 1 99 ? -16.515 9.743 0.871 1.00 97.94 99 SER A C 1
ATOM 776 O O . SER A 1 99 ? -17.043 10.783 0.477 1.00 97.94 99 SER A O 1
ATOM 778 N N . VAL A 1 100 ? -15.261 9.726 1.340 1.00 97.44 100 VAL A N 1
ATOM 779 C CA . VAL A 1 100 ? -14.397 10.912 1.443 1.00 97.44 100 VAL A CA 1
ATOM 780 C C . VAL A 1 100 ? -14.127 11.491 0.058 1.00 97.44 100 VAL A C 1
ATOM 782 O O . VAL A 1 100 ? -14.311 12.688 -0.151 1.00 97.44 100 VAL A O 1
ATOM 785 N N . LYS A 1 101 ? -13.769 10.648 -0.914 1.00 96.88 101 LYS A N 1
ATOM 786 C CA . LYS A 1 101 ? -13.609 11.067 -2.309 1.00 96.88 101 LYS A CA 1
ATOM 787 C C . LYS A 1 101 ? -14.889 11.700 -2.855 1.00 96.88 101 LYS A C 1
ATOM 789 O O . LYS A 1 101 ? -14.814 12.779 -3.419 1.00 96.88 101 LYS A O 1
ATOM 794 N N . ALA A 1 102 ? -16.054 11.081 -2.664 1.00 96.69 102 ALA A N 1
ATOM 795 C CA . ALA A 1 102 ? -17.320 11.631 -3.152 1.00 96.69 102 ALA A CA 1
ATOM 796 C C . ALA A 1 102 ? -17.648 13.001 -2.533 1.00 96.69 102 ALA A C 1
ATOM 798 O O . ALA A 1 102 ? -18.208 13.865 -3.200 1.00 96.69 102 ALA A O 1
ATOM 799 N N . LYS A 1 103 ? -17.279 13.209 -1.265 1.00 97.94 103 LYS A N 1
ATOM 800 C CA . LYS A 1 103 ? -17.510 14.467 -0.551 1.00 97.94 103 LYS A CA 1
ATOM 801 C C . LYS A 1 103 ? -16.546 15.583 -0.960 1.00 97.94 103 LYS A C 1
ATOM 803 O O . LYS A 1 103 ? -16.968 16.732 -1.047 1.00 97.94 103 LYS A O 1
ATOM 808 N N . TYR A 1 104 ? -15.265 15.266 -1.144 1.00 97.81 104 TYR A N 1
ATOM 809 C CA . TYR A 1 104 ? -14.202 16.272 -1.275 1.00 97.81 104 TYR A CA 1
ATOM 810 C C . TYR A 1 104 ? -13.572 16.357 -2.672 1.00 97.81 104 TYR A C 1
ATOM 812 O O . TYR A 1 104 ? -12.953 17.368 -2.986 1.00 97.81 104 TYR A O 1
ATOM 820 N N . ASP A 1 105 ? -13.736 15.335 -3.510 1.00 97.06 105 ASP A N 1
ATOM 821 C CA . ASP A 1 105 ? -13.307 15.307 -4.914 1.00 97.06 105 ASP A CA 1
ATOM 822 C C . ASP A 1 105 ? -14.435 14.769 -5.826 1.00 97.06 105 ASP A C 1
ATOM 824 O O . ASP A 1 105 ? -14.251 13.759 -6.518 1.00 97.06 105 ASP A O 1
ATOM 828 N N . PRO A 1 106 ? -15.635 15.394 -5.815 1.00 96.00 106 PRO A N 1
ATOM 829 C CA . PRO A 1 106 ? -16.789 14.907 -6.577 1.00 96.00 106 PRO A CA 1
ATOM 830 C C . PRO A 1 106 ? -16.548 14.907 -8.093 1.00 96.00 106 PRO A C 1
ATOM 832 O O . PRO A 1 106 ? -17.091 14.064 -8.803 1.00 96.00 106 PRO A O 1
ATOM 835 N N . GLU A 1 107 ? -15.703 15.812 -8.590 1.00 96.00 107 GLU A N 1
ATOM 836 C CA . GLU A 1 107 ? -15.333 15.909 -10.008 1.00 96.00 107 GLU A CA 1
ATOM 837 C C . GLU A 1 107 ? -14.166 14.977 -10.384 1.00 96.00 107 GLU A C 1
ATOM 839 O O . GLU A 1 107 ? -13.801 14.859 -11.554 1.00 96.00 107 GLU A O 1
ATOM 844 N N . GLY A 1 108 ? -13.572 14.279 -9.409 1.00 94.44 108 GLY A N 1
ATOM 845 C CA . GLY A 1 108 ? -12.476 13.345 -9.647 1.00 94.44 108 GLY A CA 1
ATOM 846 C C . GLY A 1 108 ? -11.209 14.021 -10.173 1.00 94.44 108 GLY A C 1
ATOM 847 O O . GLY A 1 108 ? -10.487 13.425 -10.980 1.00 94.44 108 GLY A O 1
ATOM 848 N N . VAL A 1 109 ? -10.920 15.243 -9.732 1.00 95.62 109 VAL A N 1
ATOM 849 C CA . VAL A 1 109 ? -9.740 16.033 -10.094 1.00 95.62 109 VAL A CA 1
ATOM 850 C C . VAL A 1 109 ? -8.463 15.246 -9.809 1.00 95.62 109 VAL A C 1
ATOM 852 O O . VAL A 1 109 ? -7.598 15.141 -10.680 1.00 95.62 109 VAL A O 1
ATOM 855 N N . PHE A 1 110 ? -8.343 14.604 -8.642 1.00 93.56 110 PHE A N 1
ATOM 856 C CA . PHE A 1 110 ? -7.131 13.850 -8.287 1.00 93.56 110 PHE A CA 1
ATOM 857 C C . PHE A 1 110 ? -7.024 12.511 -9.013 1.00 93.56 110 PHE A C 1
ATOM 859 O O . PHE A 1 110 ? -5.931 11.953 -9.152 1.00 93.56 110 PHE A O 1
ATOM 866 N N . ARG A 1 111 ? -8.142 11.970 -9.496 1.00 91.06 111 ARG A N 1
ATOM 867 C CA . ARG A 1 111 ? -8.115 10.805 -10.383 1.00 91.06 111 ARG A CA 1
ATOM 868 C C . ARG A 1 111 ? -7.690 11.200 -11.797 1.00 91.06 111 ARG A C 1
ATOM 870 O O . ARG A 1 111 ? -6.937 10.453 -12.411 1.00 91.06 111 ARG A O 1
ATOM 877 N N . SER A 1 112 ? -8.160 12.345 -12.284 1.00 92.56 112 SER A N 1
ATOM 878 C CA . SER A 1 112 ? -8.017 12.762 -13.683 1.00 92.56 112 SER A CA 1
ATOM 879 C C . SER A 1 112 ? -6.709 13.501 -13.957 1.00 92.56 112 SER A C 1
ATOM 881 O O . SER A 1 112 ? -6.052 13.241 -14.962 1.00 92.56 112 SER A O 1
ATOM 883 N N . LEU A 1 113 ? -6.314 14.417 -13.069 1.00 95.62 113 LEU A N 1
ATOM 884 C CA . LEU A 1 113 ? -5.170 15.305 -13.291 1.00 95.62 113 LEU A CA 1
ATOM 885 C C . LEU A 1 113 ? -3.866 14.771 -12.689 1.00 95.62 113 LEU A C 1
ATOM 887 O O . LEU A 1 113 ? -2.790 15.031 -13.228 1.00 95.62 113 LEU A O 1
ATOM 891 N N . VAL A 1 114 ? -3.929 13.998 -11.599 1.00 93.06 114 VAL A N 1
ATOM 892 C CA . VAL A 1 114 ? -2.724 13.398 -11.006 1.00 93.06 114 VAL A CA 1
ATOM 893 C C 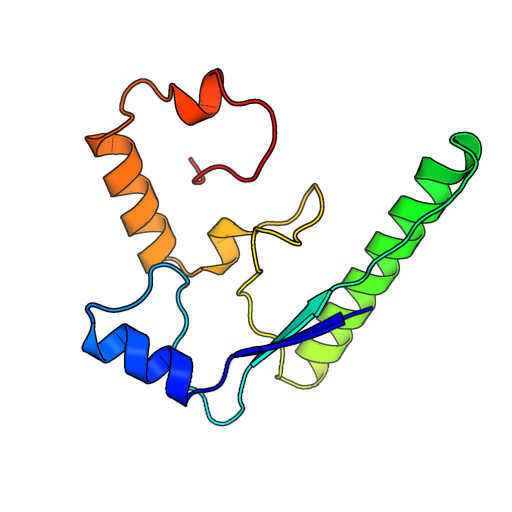. VAL A 1 114 ? -2.404 12.093 -11.728 1.00 93.06 114 VAL A C 1
ATOM 895 O O . VAL A 1 114 ? -3.054 11.070 -11.505 1.00 93.06 114 VAL A O 1
ATOM 898 N N . LYS A 1 115 ? -1.372 12.122 -12.573 1.00 90.19 115 LYS A N 1
ATOM 899 C CA . LYS A 1 115 ? -0.880 10.944 -13.296 1.00 90.19 115 LYS A CA 1
ATOM 900 C C . LYS A 1 115 ? -0.219 9.943 -12.343 1.00 90.19 115 LYS A C 1
ATOM 902 O O . LYS A 1 115 ? 0.541 10.332 -11.461 1.00 90.19 115 LYS A O 1
ATOM 907 N N . GLY A 1 116 ? -0.471 8.656 -12.573 1.00 87.06 116 GLY A N 1
ATOM 908 C CA . GLY A 1 116 ? 0.117 7.562 -11.798 1.00 87.06 116 GLY A CA 1
ATOM 909 C C . GLY A 1 116 ? -0.397 7.465 -10.357 1.00 87.06 116 GLY A C 1
ATOM 910 O O . GLY A 1 116 ? -1.392 8.092 -9.980 1.00 87.06 116 GLY A O 1
ATOM 911 N N . GLY A 1 117 ? 0.302 6.651 -9.563 1.00 87.44 117 GLY A N 1
ATOM 912 C CA . GLY A 1 117 ? -0.065 6.327 -8.185 1.00 87.44 117 GLY A CA 1
ATOM 913 C C . GLY A 1 117 ? -1.327 5.467 -8.069 1.00 87.44 117 GLY A C 1
ATOM 914 O O . GLY A 1 117 ? -2.053 5.241 -9.038 1.00 87.44 117 GLY A O 1
ATOM 915 N N . PHE A 1 118 ? -1.595 4.998 -6.854 1.00 92.88 118 PHE A N 1
ATOM 916 C CA . PHE A 1 118 ? -2.799 4.234 -6.537 1.00 92.88 118 PHE A CA 1
ATOM 917 C C . PHE A 1 118 ? -3.951 5.193 -6.245 1.00 92.88 118 PHE A C 1
ATOM 919 O O . PHE A 1 118 ? -3.785 6.190 -5.539 1.00 92.88 118 PHE A O 1
ATOM 926 N N . LYS A 1 119 ? -5.118 4.920 -6.827 1.00 92.69 119 LYS A N 1
ATOM 927 C CA . LYS A 1 119 ? -6.319 5.752 -6.688 1.00 92.69 119 LYS A CA 1
ATOM 928 C C . LYS A 1 119 ? -7.347 5.009 -5.862 1.00 92.69 119 LYS A C 1
ATOM 930 O O . LYS A 1 119 ? -7.438 3.792 -5.969 1.00 92.69 119 LYS A O 1
ATOM 935 N N . VAL A 1 120 ? -8.155 5.750 -5.101 1.00 94.31 120 VAL A N 1
ATOM 936 C CA . VAL A 1 120 ? -9.328 5.167 -4.441 1.00 94.31 120 VAL A CA 1
ATOM 937 C C . VAL A 1 120 ? -10.168 4.458 -5.513 1.00 94.31 120 VAL A C 1
ATOM 939 O O . VAL A 1 120 ? -10.539 5.124 -6.497 1.00 94.31 120 VAL A O 1
ATOM 942 N N . PRO A 1 121 ? -10.443 3.150 -5.346 1.00 89.12 121 PRO A N 1
ATOM 943 C CA . PRO A 1 121 ? -11.185 2.365 -6.322 1.00 89.12 121 PRO A CA 1
ATOM 944 C C . PRO A 1 121 ? -12.529 3.015 -6.660 1.00 89.12 121 PRO A C 1
ATOM 946 O O . PRO A 1 121 ? -13.090 3.765 -5.854 1.00 89.12 121 PRO A O 1
ATOM 949 N N . ALA A 1 122 ? -13.026 2.760 -7.872 1.00 78.81 122 ALA A N 1
ATOM 950 C CA . ALA A 1 122 ? -14.371 3.180 -8.269 1.00 78.81 122 ALA A CA 1
ATOM 951 C C . ALA A 1 122 ? -15.418 2.444 -7.426 1.00 78.81 122 ALA A C 1
ATOM 953 O O . ALA A 1 122 ? -15.243 1.225 -7.200 1.00 78.81 122 ALA A O 1
#

Radius of gyration: 16.78 Å; chains: 1; bounding box: 39×38×43 Å

Secondary structure (DSSP, 8-state):
-EEEEE-HHHHHHHHTTT--TT-----SS-EEEEE-----S-GGGHHHHHHHHHHHHHHHHHHHHHTT-------GGGPPTT--TTGGG-HHHHHHHHHHHHHH-TT-HHHHTS-SS-----